Protein AF-A0A514EJH1-F1 (afdb_monomer_lite)

Secondary structure (DSSP, 8-state):
---TTT-SS-SEEEES----TT-PPPPPGGG-EEEE-HHHHHHSTTTTTT-S-EEE-TTSSSEEESS---SS-HHHHH-EEEE-SS-EEEE--B-HHHHHHHHHHHHH-TT--HHHHHHH--SB--TT--EEE-SHHHHHHHHHS----EEE------B-TTT--B-

Organism: Aeromonas enteropelogenes (NCBI:txid29489)

Sequence (167 aa):
MAQDFSMRYMVVEGQGNFGSVDGDSAAAMRYTEVRMARISHELLADLDKETVDWVPNYDGTEMIPAVMPTKVPNLLVNGSSGIAVGMATNIPPHNLTEIVNGCLALIENGDLTIDELMTYITGPDFPTGGIINGRSGIVQAYRTGRGSIYVRAKAEVEVDDKSGRET

Structure (mmCIF, N/CA/C/O backbone):
data_AF-A0A514EJH1-F1
#
_entry.id   AF-A0A514EJH1-F1
#
loop_
_atom_site.group_PDB
_atom_site.id
_atom_site.type_symbol
_atom_site.label_atom_id
_atom_site.label_alt_id
_atom_site.label_comp_id
_atom_site.label_asym_id
_atom_site.label_entity_id
_atom_site.label_seq_id
_atom_site.pdbx_PDB_ins_code
_atom_site.Cartn_x
_atom_site.Cartn_y
_atom_site.Cartn_z
_atom_site.occupancy
_atom_site.B_iso_or_equiv
_atom_site.auth_seq_id
_atom_site.auth_comp_id
_atom_site.auth_asym_id
_atom_site.auth_atom_id
_atom_site.pdbx_PDB_model_num
ATOM 1 N N . MET A 1 1 ? 8.542 4.058 6.182 1.00 94.38 1 MET A N 1
ATOM 2 C CA . MET A 1 1 ? 8.609 2.630 5.782 1.00 94.38 1 MET A CA 1
ATOM 3 C C . MET A 1 1 ? 8.755 1.658 6.951 1.00 94.38 1 MET A C 1
ATOM 5 O O . MET A 1 1 ? 8.341 0.518 6.790 1.00 94.38 1 MET A O 1
ATOM 9 N N . ALA A 1 2 ? 9.308 2.086 8.094 1.00 97.19 2 ALA A N 1
ATOM 10 C CA . ALA A 1 2 ? 9.425 1.282 9.320 1.00 97.19 2 ALA A CA 1
ATOM 11 C C . ALA A 1 2 ? 8.400 1.676 10.411 1.00 97.19 2 ALA A C 1
ATOM 13 O O . ALA A 1 2 ? 8.630 1.439 11.589 1.00 97.19 2 ALA A O 1
ATOM 14 N N . GLN A 1 3 ? 7.310 2.346 10.022 1.00 97.69 3 GLN A N 1
ATOM 15 C CA . GLN A 1 3 ? 6.224 2.762 10.912 1.00 97.69 3 GLN A CA 1
ATOM 16 C C . GLN A 1 3 ? 4.978 1.956 10.538 1.00 97.69 3 GLN A C 1
ATOM 18 O O . GLN A 1 3 ? 4.488 2.070 9.409 1.00 97.69 3 GLN A O 1
ATOM 23 N N . ASP A 1 4 ? 4.480 1.156 11.471 1.00 96.06 4 ASP A N 1
ATOM 24 C CA . ASP A 1 4 ? 3.333 0.264 11.286 1.00 96.06 4 ASP A CA 1
ATOM 25 C C . ASP A 1 4 ? 2.009 1.025 11.164 1.00 96.06 4 ASP A C 1
ATOM 27 O O . ASP A 1 4 ? 1.161 0.654 10.364 1.00 96.06 4 ASP A O 1
ATOM 31 N N . PHE A 1 5 ? 1.867 2.153 11.859 1.00 96.69 5 PHE A N 1
ATOM 32 C CA . PHE A 1 5 ? 0.708 3.041 11.763 1.00 96.69 5 PHE A CA 1
ATOM 33 C C . PHE A 1 5 ? 0.618 3.798 10.427 1.00 96.69 5 PHE A C 1
ATOM 35 O O . PHE A 1 5 ? -0.419 4.384 10.121 1.00 96.69 5 PHE A O 1
ATOM 42 N N . SER A 1 6 ? 1.690 3.805 9.626 1.00 96.25 6 SER A N 1
ATOM 43 C CA . SER A 1 6 ? 1.741 4.494 8.329 1.00 96.25 6 SER A CA 1
ATOM 44 C C . SER A 1 6 ? 1.595 3.540 7.141 1.00 96.25 6 SER A C 1
ATOM 46 O O . SER A 1 6 ? 0.953 3.895 6.154 1.00 96.25 6 SER A O 1
ATOM 48 N N . MET A 1 7 ? 2.167 2.335 7.218 1.00 97.06 7 MET A N 1
ATOM 49 C CA . MET A 1 7 ? 2.131 1.346 6.137 1.00 97.06 7 MET A CA 1
ATOM 50 C C . MET A 1 7 ? 1.473 0.053 6.595 1.00 97.06 7 MET A C 1
ATOM 52 O O . MET A 1 7 ? 1.868 -0.521 7.605 1.00 97.06 7 MET A O 1
ATOM 56 N N . ARG A 1 8 ? 0.535 -0.463 5.794 1.00 97.69 8 ARG A N 1
ATOM 57 C CA . ARG A 1 8 ? -0.186 -1.698 6.118 1.00 97.69 8 ARG A CA 1
ATOM 58 C C . ARG A 1 8 ? 0.730 -2.924 6.204 1.00 97.69 8 ARG A C 1
ATOM 60 O O . ARG A 1 8 ? 0.499 -3.790 7.051 1.00 97.69 8 ARG A O 1
ATOM 67 N N . TYR A 1 9 ? 1.757 -2.976 5.355 1.00 97.94 9 TYR A N 1
ATOM 68 C CA . TYR A 1 9 ? 2.811 -3.991 5.353 1.00 97.94 9 TYR A CA 1
ATOM 69 C C . TYR A 1 9 ? 4.180 -3.305 5.267 1.00 97.94 9 TYR A C 1
ATOM 71 O O . TYR A 1 9 ? 4.599 -2.856 4.197 1.00 97.94 9 TYR A O 1
ATOM 79 N N . MET A 1 10 ? 4.882 -3.209 6.400 1.00 97.44 10 MET A N 1
ATOM 80 C CA . MET A 1 10 ? 6.204 -2.577 6.464 1.00 97.44 10 MET A CA 1
ATOM 81 C C . MET A 1 10 ? 7.232 -3.316 5.600 1.00 97.44 10 MET A C 1
ATOM 83 O O . MET A 1 10 ? 7.373 -4.534 5.682 1.00 97.44 10 MET A O 1
ATOM 87 N N . VAL A 1 11 ? 7.996 -2.551 4.818 1.00 97.25 11 VAL A N 1
ATOM 88 C CA . VAL A 1 11 ? 9.092 -3.050 3.963 1.00 97.25 11 VAL A CA 1
ATOM 89 C C . VAL A 1 11 ? 10.478 -2.825 4.590 1.00 97.25 11 VAL A C 1
ATOM 91 O O . VAL A 1 11 ? 11.505 -3.277 4.080 1.00 97.25 11 VAL A O 1
ATOM 94 N N . VAL A 1 12 ? 10.533 -2.141 5.730 1.00 98.06 12 VAL A N 1
ATOM 95 C CA . VAL A 1 12 ? 11.761 -1.930 6.501 1.00 98.06 12 VAL A CA 1
ATOM 96 C C . VAL A 1 12 ? 11.493 -2.324 7.945 1.00 98.06 12 VAL A C 1
ATOM 98 O O . VAL A 1 12 ? 10.522 -1.866 8.538 1.00 98.06 12 VAL A O 1
ATOM 101 N N . GLU A 1 13 ? 12.369 -3.149 8.508 1.00 97.69 13 GLU A N 1
ATOM 102 C CA . GLU A 1 13 ? 12.438 -3.399 9.946 1.00 97.69 13 GLU A CA 1
ATOM 103 C C . GLU A 1 13 ? 13.407 -2.383 10.555 1.00 97.69 13 GLU A C 1
ATOM 105 O O . GLU A 1 13 ? 14.593 -2.373 10.218 1.00 97.69 13 GLU A O 1
ATOM 110 N N . GLY A 1 14 ? 12.893 -1.503 11.413 1.00 97.19 14 GLY A N 1
ATOM 111 C CA . GLY A 1 14 ? 13.679 -0.489 12.111 1.00 97.19 14 GLY A CA 1
ATOM 112 C C . GLY A 1 14 ? 13.929 -0.854 13.573 1.00 97.19 14 GLY A C 1
ATOM 113 O O . GLY A 1 14 ? 13.065 -1.428 14.233 1.00 97.19 14 GLY A O 1
ATOM 114 N N . GLN A 1 15 ? 15.097 -0.479 14.086 1.00 98.12 15 GLN A N 1
ATOM 115 C CA . GLN A 1 15 ? 15.447 -0.517 15.503 1.00 98.12 15 GLN A CA 1
ATOM 116 C C . GLN A 1 15 ? 15.863 0.888 15.960 1.00 98.12 15 GLN A C 1
ATOM 118 O O . GLN A 1 15 ? 16.688 1.547 15.327 1.00 98.12 15 GLN A O 1
ATOM 123 N N . GLY A 1 16 ? 15.278 1.353 17.065 1.00 97.25 16 GLY A N 1
ATOM 124 C CA . GLY A 1 16 ? 15.427 2.722 17.569 1.00 97.25 16 GLY A CA 1
ATOM 125 C C . GLY A 1 16 ? 14.111 3.501 17.521 1.00 97.25 16 GLY A C 1
ATOM 126 O O . GLY A 1 16 ? 13.041 2.918 17.364 1.00 97.25 16 GLY A O 1
ATOM 127 N N . ASN A 1 17 ? 14.180 4.825 17.676 1.00 97.75 17 ASN A N 1
ATOM 128 C CA . ASN A 1 17 ? 12.997 5.688 17.631 1.00 97.75 17 ASN A CA 1
ATOM 129 C C . ASN A 1 17 ? 12.670 6.101 16.184 1.00 97.75 17 ASN A C 1
ATOM 131 O O . ASN A 1 17 ? 13.394 6.908 15.596 1.00 97.75 17 ASN A O 1
ATOM 135 N N . PHE A 1 18 ? 11.554 5.593 15.657 1.00 97.88 18 PHE A N 1
ATOM 136 C CA . PHE A 1 18 ? 11.021 5.913 14.330 1.00 97.88 18 PHE A CA 1
ATOM 137 C C . PHE A 1 18 ? 9.802 6.848 14.369 1.00 97.88 18 PHE A C 1
ATOM 139 O O . PHE A 1 18 ? 9.084 6.929 13.381 1.00 97.88 18 PHE A O 1
ATOM 146 N N . GLY A 1 19 ? 9.580 7.589 15.457 1.00 97.12 19 GLY A N 1
ATOM 147 C CA . GLY A 1 19 ? 8.442 8.499 15.622 1.00 97.12 19 GLY A CA 1
ATOM 148 C C . GLY A 1 19 ? 7.177 7.806 16.134 1.00 97.12 19 GLY A C 1
ATOM 149 O O . GLY A 1 19 ? 7.177 6.603 16.401 1.00 97.12 19 GLY A O 1
ATOM 150 N N . SER A 1 20 ? 6.102 8.580 16.281 1.00 96.81 20 SER A N 1
ATOM 151 C CA . SER A 1 20 ? 4.840 8.138 16.890 1.00 96.81 20 SER A CA 1
ATOM 152 C C . SER A 1 20 ? 3.616 8.689 16.147 1.00 96.81 20 SER A C 1
ATOM 154 O O . SER A 1 20 ? 3.728 9.567 15.287 1.00 96.81 20 SER A O 1
ATOM 156 N N . VAL A 1 21 ? 2.428 8.188 16.505 1.00 95.44 21 VAL A N 1
ATOM 157 C CA . VAL A 1 21 ? 1.138 8.710 16.017 1.00 95.44 21 VAL A CA 1
ATOM 158 C C . VAL A 1 21 ? 0.831 10.125 16.520 1.00 95.44 21 VAL A C 1
ATOM 160 O O . VAL A 1 21 ? 0.032 10.822 15.899 1.00 95.44 21 VAL A O 1
ATOM 163 N N . ASP A 1 22 ? 1.500 10.570 17.587 1.00 95.94 22 ASP A N 1
ATOM 164 C CA . ASP A 1 22 ? 1.331 11.903 18.179 1.00 95.94 22 ASP A CA 1
ATOM 165 C C . ASP A 1 22 ? 2.062 13.001 17.383 1.00 95.94 22 ASP A C 1
ATOM 167 O O . ASP A 1 22 ? 1.981 14.185 17.709 1.00 95.94 22 ASP A O 1
ATOM 171 N N . GLY A 1 23 ? 2.757 12.623 16.304 1.00 95.00 23 GLY A N 1
ATOM 172 C CA . GLY A 1 23 ? 3.514 13.537 15.450 1.00 95.00 23 GLY A CA 1
ATOM 173 C C . GLY A 1 23 ? 4.980 13.691 15.851 1.00 95.00 23 GLY A C 1
ATOM 174 O O . GLY A 1 23 ? 5.667 14.566 15.316 1.00 95.00 23 GLY A O 1
ATOM 175 N N . ASP A 1 24 ? 5.484 12.843 16.754 1.00 96.31 24 ASP A N 1
ATOM 176 C CA . ASP A 1 24 ? 6.899 12.852 17.115 1.00 96.31 24 ASP A CA 1
ATOM 177 C C . ASP A 1 24 ? 7.775 12.460 15.926 1.00 96.31 24 ASP A C 1
ATOM 179 O O . ASP A 1 24 ? 7.537 11.473 15.223 1.00 96.31 24 ASP A O 1
ATOM 183 N N . SER A 1 25 ? 8.848 13.225 15.735 1.00 97.06 25 SER A N 1
ATOM 184 C CA . SER A 1 25 ? 9.861 12.917 14.729 1.00 97.06 25 SER A CA 1
ATOM 185 C C . SER A 1 25 ? 10.737 11.739 15.159 1.00 97.06 25 SER A C 1
ATOM 187 O O . SER A 1 25 ? 11.005 11.532 16.343 1.00 97.06 25 SER A O 1
ATOM 189 N N . ALA A 1 26 ? 11.241 10.992 14.175 1.00 97.56 26 ALA A N 1
ATOM 190 C CA . ALA A 1 26 ? 12.249 9.964 14.406 1.00 97.56 26 ALA A CA 1
ATOM 191 C C . ALA A 1 26 ? 13.542 10.560 14.993 1.00 97.56 26 ALA A C 1
ATOM 193 O O . ALA A 1 26 ? 13.858 11.740 14.803 1.00 97.56 26 ALA A O 1
ATOM 194 N N . ALA A 1 27 ? 14.326 9.724 15.675 1.00 97.44 27 ALA A N 1
ATOM 195 C CA . ALA A 1 27 ? 15.660 10.116 16.110 1.00 97.44 27 ALA A CA 1
ATOM 196 C C . ALA A 1 27 ? 16.589 10.384 14.911 1.00 97.44 27 ALA A C 1
ATOM 198 O O . ALA A 1 27 ? 16.348 9.951 13.785 1.00 97.44 27 ALA A O 1
ATOM 199 N N . ALA A 1 28 ? 17.696 11.091 15.158 1.00 97.88 28 ALA A N 1
ATOM 200 C CA . ALA A 1 28 ? 18.709 11.317 14.130 1.00 97.88 28 ALA A CA 1
ATOM 201 C C . ALA A 1 28 ? 19.276 9.985 13.600 1.00 97.88 28 ALA A C 1
ATOM 203 O O . ALA A 1 28 ? 19.535 9.075 14.385 1.00 97.88 28 ALA A O 1
ATOM 204 N N . MET A 1 29 ? 19.570 9.917 12.294 1.00 97.62 29 MET A N 1
ATOM 205 C CA . MET A 1 29 ? 19.955 8.683 11.579 1.00 97.62 29 MET A CA 1
ATOM 206 C C . MET A 1 29 ? 21.122 7.894 12.199 1.00 97.62 29 MET A C 1
ATOM 208 O O . MET A 1 29 ? 21.205 6.685 12.041 1.00 97.62 29 MET A O 1
ATOM 212 N N . ARG A 1 30 ? 22.015 8.566 12.938 1.00 97.94 30 ARG A N 1
ATOM 213 C CA . ARG A 1 30 ? 23.139 7.937 13.653 1.00 97.94 30 ARG A CA 1
ATOM 214 C C . ARG A 1 30 ? 22.723 7.076 14.858 1.00 97.94 30 ARG A C 1
ATOM 216 O O . ARG A 1 30 ? 23.582 6.434 15.446 1.00 97.94 30 ARG A O 1
ATOM 223 N N . TYR A 1 31 ? 21.454 7.131 15.265 1.00 97.88 31 TYR A N 1
ATOM 224 C CA . TYR A 1 31 ? 20.890 6.385 16.398 1.00 97.88 31 TYR A CA 1
ATOM 225 C C . TYR A 1 31 ? 19.881 5.315 15.975 1.00 97.88 31 TYR A C 1
ATOM 227 O O . TYR A 1 31 ? 19.313 4.641 16.832 1.00 97.88 31 TYR A O 1
ATOM 235 N N . THR A 1 32 ? 19.603 5.199 14.680 1.00 98.25 32 THR A N 1
ATOM 236 C CA . THR A 1 32 ? 18.617 4.264 14.143 1.00 98.25 32 THR A CA 1
ATOM 237 C C . THR A 1 32 ? 19.320 3.216 13.307 1.00 98.25 32 THR A C 1
ATOM 239 O O . THR A 1 32 ? 20.186 3.547 12.500 1.00 98.25 32 THR A O 1
ATOM 242 N N . GLU A 1 33 ? 18.893 1.972 13.446 1.00 98.44 33 GLU A N 1
ATOM 243 C CA . GLU A 1 33 ? 19.345 0.863 12.615 1.00 98.44 33 GLU A CA 1
ATOM 244 C C . GLU A 1 33 ? 18.169 0.353 11.785 1.00 98.44 33 GLU A C 1
ATOM 246 O O . GLU A 1 33 ? 17.014 0.417 12.213 1.00 98.44 33 GLU A O 1
ATOM 251 N N . VAL A 1 34 ? 18.448 -0.127 10.575 1.00 98.31 34 VAL A N 1
ATOM 252 C CA . VAL A 1 34 ? 17.428 -0.679 9.680 1.00 98.31 34 VAL A CA 1
ATOM 253 C C . VAL A 1 34 ? 17.937 -1.923 8.977 1.00 98.31 34 VAL A C 1
ATOM 255 O O . VAL A 1 34 ? 19.119 -2.039 8.654 1.00 98.31 34 VAL A O 1
ATOM 258 N N . ARG A 1 35 ? 17.012 -2.828 8.677 1.00 98.12 35 ARG A N 1
ATOM 259 C CA . ARG A 1 35 ? 17.211 -3.929 7.734 1.00 98.12 35 ARG A CA 1
ATOM 260 C C . ARG A 1 35 ? 15.947 -4.149 6.909 1.00 98.12 35 ARG A C 1
ATOM 262 O O . ARG A 1 35 ? 14.885 -3.604 7.213 1.00 98.12 35 ARG A O 1
ATOM 269 N N . MET A 1 36 ? 16.051 -4.950 5.854 1.00 97.88 36 MET A N 1
ATOM 270 C CA . MET A 1 36 ? 14.883 -5.340 5.067 1.00 97.88 36 MET A CA 1
ATOM 271 C C . MET A 1 36 ? 13.916 -6.167 5.916 1.00 97.88 36 MET A C 1
ATOM 273 O O . MET A 1 36 ? 14.333 -7.085 6.621 1.00 97.88 36 MET A O 1
ATOM 277 N N . ALA A 1 37 ? 12.625 -5.850 5.822 1.00 97.38 37 ALA A N 1
ATOM 278 C CA . ALA A 1 37 ? 11.588 -6.737 6.327 1.00 97.38 37 ALA A CA 1
ATOM 279 C C . ALA A 1 37 ? 11.504 -7.998 5.458 1.00 97.38 37 ALA A C 1
ATOM 281 O O . ALA A 1 37 ? 11.857 -7.976 4.277 1.00 97.38 37 ALA A O 1
ATOM 282 N N . ARG A 1 38 ? 10.969 -9.091 6.010 1.00 96.69 38 ARG A N 1
ATOM 283 C CA . ARG A 1 38 ? 10.820 -10.359 5.268 1.00 96.69 38 ARG A CA 1
ATOM 284 C C . ARG A 1 38 ? 10.098 -10.196 3.925 1.00 96.69 38 ARG A C 1
ATOM 286 O O . ARG A 1 38 ? 10.546 -10.757 2.935 1.00 96.69 38 ARG A O 1
ATOM 293 N N . ILE A 1 39 ? 9.033 -9.389 3.877 1.00 96.12 39 ILE A N 1
ATOM 294 C CA . ILE A 1 39 ? 8.255 -9.140 2.649 1.00 96.12 39 ILE A CA 1
ATOM 295 C C . ILE A 1 39 ? 9.072 -8.441 1.551 1.00 96.12 39 ILE A C 1
ATOM 297 O O . ILE A 1 39 ? 8.789 -8.601 0.369 1.00 96.12 39 ILE A O 1
ATOM 301 N N . SER A 1 40 ? 10.117 -7.699 1.913 1.00 96.88 40 SER A N 1
ATOM 302 C CA . SER A 1 40 ? 10.942 -6.960 0.952 1.00 96.88 40 SER A CA 1
ATOM 303 C C . SER A 1 40 ? 11.815 -7.871 0.104 1.00 96.88 40 SER A C 1
ATOM 305 O O . SER A 1 40 ? 12.122 -7.522 -1.033 1.00 96.88 40 SER A O 1
ATOM 307 N N . HIS A 1 41 ? 12.153 -9.062 0.606 1.00 96.75 41 HIS A N 1
ATOM 308 C CA . HIS A 1 41 ? 12.817 -10.078 -0.207 1.00 96.75 41 HIS A CA 1
ATOM 309 C C . HIS A 1 41 ? 11.941 -10.528 -1.386 1.00 96.75 41 HIS A C 1
ATOM 311 O O . HIS A 1 41 ? 12.473 -10.772 -2.462 1.00 96.75 41 HIS A O 1
ATOM 317 N N . GLU A 1 42 ? 10.612 -10.538 -1.234 1.00 96.81 42 GLU A N 1
ATOM 318 C CA . GLU A 1 42 ? 9.676 -10.858 -2.325 1.00 96.81 42 GLU A CA 1
ATOM 319 C C . GLU A 1 42 ? 9.543 -9.725 -3.356 1.00 96.81 42 GLU A C 1
ATOM 321 O O . GLU A 1 42 ? 9.132 -9.958 -4.492 1.00 96.81 42 GLU A O 1
ATOM 326 N N . LEU A 1 43 ? 9.899 -8.487 -2.991 1.00 95.81 43 LEU A N 1
ATOM 327 C CA . LEU A 1 43 ? 9.951 -7.369 -3.939 1.00 95.81 43 LEU A CA 1
ATOM 328 C C . LEU A 1 43 ? 11.191 -7.438 -4.841 1.00 95.81 43 LEU A C 1
ATOM 330 O O . LEU A 1 43 ? 11.140 -6.959 -5.968 1.00 95.81 43 LEU A O 1
ATOM 334 N N . LEU A 1 44 ? 12.285 -8.013 -4.334 1.00 96.19 44 LEU A N 1
ATOM 335 C CA . LEU A 1 44 ? 13.596 -8.090 -4.990 1.00 96.19 44 LEU A CA 1
ATOM 336 C C . LEU A 1 44 ? 13.910 -9.485 -5.552 1.00 96.19 44 LEU A C 1
ATOM 338 O O . LEU A 1 44 ? 15.016 -9.716 -6.040 1.00 96.19 44 LEU A O 1
ATOM 342 N N . ALA A 1 45 ? 12.976 -10.427 -5.430 1.00 95.38 45 ALA A N 1
ATOM 343 C CA . ALA A 1 45 ? 13.200 -11.817 -5.785 1.00 95.38 45 ALA A CA 1
ATOM 344 C C . ALA A 1 45 ? 13.604 -11.954 -7.259 1.00 95.38 45 ALA A C 1
ATOM 346 O O . ALA A 1 45 ? 12.972 -11.376 -8.133 1.00 95.38 45 ALA A O 1
ATOM 347 N N . ASP A 1 46 ? 14.630 -12.767 -7.522 1.00 95.69 46 ASP A N 1
ATOM 348 C CA . ASP A 1 46 ? 15.103 -13.096 -8.873 1.00 95.69 46 ASP A CA 1
ATOM 349 C C . ASP A 1 46 ? 15.695 -11.914 -9.678 1.00 95.69 46 ASP A C 1
ATOM 351 O O . ASP A 1 46 ? 15.949 -12.059 -10.871 1.00 95.69 46 ASP A O 1
ATOM 355 N N . LEU A 1 47 ? 15.989 -10.771 -9.040 1.00 95.44 47 LEU A N 1
ATOM 356 C CA . LEU A 1 47 ? 16.568 -9.586 -9.697 1.00 95.44 47 LEU A CA 1
ATOM 357 C C . LEU A 1 47 ? 17.926 -9.849 -10.376 1.00 95.44 47 LEU A C 1
ATOM 359 O O . LEU A 1 47 ? 18.257 -9.219 -11.379 1.00 95.44 47 LEU A O 1
ATOM 363 N N . ASP A 1 48 ? 18.704 -10.791 -9.850 1.00 93.19 48 ASP A N 1
ATOM 364 C CA . ASP A 1 48 ? 20.008 -11.211 -10.366 1.00 93.19 48 ASP A CA 1
ATOM 365 C C . ASP A 1 48 ? 19.925 -12.104 -11.617 1.00 93.19 48 ASP A C 1
ATOM 367 O O . ASP A 1 48 ? 20.952 -12.426 -12.212 1.00 93.19 48 ASP A O 1
ATOM 371 N N . LYS A 1 49 ? 18.716 -12.488 -12.048 1.00 96.19 49 LYS A N 1
ATOM 372 C CA . LYS A 1 49 ? 18.478 -13.403 -13.177 1.00 96.19 49 LYS A CA 1
ATOM 373 C C . LYS A 1 49 ? 18.077 -12.685 -14.464 1.00 96.19 49 LYS A C 1
ATOM 375 O O . LYS A 1 49 ? 17.307 -13.230 -15.249 1.00 96.19 49 LYS A O 1
ATOM 380 N N . GLU A 1 50 ? 18.563 -11.458 -14.654 1.00 94.69 50 GLU A N 1
ATOM 381 C CA . GLU A 1 50 ? 18.297 -10.644 -15.854 1.00 94.69 50 GLU A CA 1
ATOM 382 C C . GLU A 1 50 ? 16.788 -10.475 -16.144 1.00 94.69 50 GLU A C 1
ATOM 384 O O . GLU A 1 50 ? 16.348 -10.435 -17.288 1.00 94.69 50 GLU A O 1
ATOM 389 N N . THR A 1 51 ? 15.962 -10.384 -15.095 1.00 96.62 51 THR A N 1
ATOM 390 C CA . THR A 1 51 ? 14.494 -10.333 -15.222 1.00 96.62 51 THR A CA 1
ATOM 391 C C . THR A 1 51 ? 13.948 -8.956 -15.596 1.00 96.62 51 THR A C 1
ATOM 393 O O . THR A 1 51 ? 12.757 -8.828 -15.876 1.00 96.62 51 THR A O 1
ATOM 396 N N . VAL A 1 52 ? 14.780 -7.913 -15.525 1.00 97.12 52 VAL A N 1
ATOM 397 C CA . VAL A 1 52 ? 14.396 -6.514 -15.751 1.00 97.12 52 VAL A CA 1
ATOM 398 C C . VAL A 1 52 ? 15.504 -5.763 -16.477 1.00 97.12 52 VAL A C 1
ATOM 400 O O . VAL A 1 52 ? 16.683 -6.105 -16.360 1.00 97.12 52 VAL A O 1
ATOM 403 N N . ASP A 1 53 ? 15.121 -4.697 -17.174 1.00 97.38 53 ASP A N 1
ATOM 404 C CA . ASP A 1 53 ? 16.071 -3.775 -17.783 1.00 97.38 53 ASP A CA 1
ATOM 405 C C . ASP A 1 53 ? 16.815 -2.958 -16.720 1.00 97.38 53 ASP A C 1
ATOM 407 O O . ASP A 1 53 ? 16.247 -2.536 -15.704 1.00 97.38 53 ASP A O 1
ATOM 411 N N . TRP A 1 54 ? 18.087 -2.681 -16.999 1.00 97.75 54 TRP A N 1
ATOM 412 C CA . TRP A 1 54 ? 18.944 -1.832 -16.180 1.00 97.75 54 TRP A CA 1
ATOM 413 C C . TRP A 1 54 ? 19.226 -0.518 -16.904 1.00 97.75 54 TRP A C 1
ATOM 415 O O . TRP A 1 54 ? 19.500 -0.498 -18.104 1.00 97.75 54 TRP A O 1
ATOM 425 N N . VAL A 1 55 ? 19.195 0.585 -16.163 1.00 97.81 55 VAL A N 1
ATOM 426 C CA . VAL A 1 55 ? 19.457 1.939 -16.661 1.00 97.81 55 VAL A CA 1
ATOM 427 C C . VAL A 1 55 ? 20.644 2.559 -15.922 1.00 97.81 55 VAL A C 1
ATOM 429 O O . VAL A 1 55 ? 20.840 2.261 -14.743 1.00 97.81 55 VAL A O 1
ATOM 432 N N . PRO A 1 56 ? 21.448 3.414 -16.575 1.00 97.94 56 PRO A N 1
ATOM 433 C CA . PRO A 1 56 ? 22.523 4.121 -15.891 1.00 97.94 56 PRO A CA 1
ATOM 434 C C . PRO A 1 56 ? 21.971 5.051 -14.801 1.00 97.94 56 PRO A C 1
ATOM 436 O O . PRO A 1 56 ? 20.893 5.636 -14.944 1.00 97.94 56 PRO A O 1
ATOM 439 N N . ASN A 1 57 ? 22.730 5.214 -13.719 1.00 98.19 57 ASN A N 1
ATOM 440 C CA . ASN A 1 57 ? 22.490 6.245 -12.714 1.00 98.19 57 ASN A CA 1
ATOM 441 C C . ASN A 1 57 ? 22.766 7.659 -13.285 1.00 98.19 57 ASN A C 1
ATOM 443 O O . ASN A 1 57 ? 23.134 7.829 -14.446 1.00 98.19 57 ASN A O 1
ATOM 447 N N . TYR A 1 58 ? 22.587 8.699 -12.464 1.00 97.12 58 TYR A N 1
ATOM 448 C CA . TYR A 1 58 ? 22.610 10.098 -12.919 1.00 97.12 58 TYR A CA 1
ATOM 449 C C . TYR A 1 58 ? 23.942 10.560 -13.549 1.00 97.12 58 TYR A C 1
ATOM 451 O O . TYR A 1 58 ? 23.928 11.495 -14.348 1.00 97.12 58 TYR A O 1
ATOM 459 N N . ASP A 1 59 ? 25.075 9.943 -13.193 1.00 97.69 59 ASP A N 1
ATOM 460 C CA . ASP A 1 59 ? 26.410 10.242 -13.738 1.00 97.69 59 ASP A CA 1
ATOM 461 C C . ASP A 1 59 ? 26.978 9.119 -14.626 1.00 97.69 59 ASP A C 1
ATOM 463 O O . ASP A 1 59 ? 28.091 9.241 -15.137 1.00 97.69 59 ASP A O 1
ATOM 467 N N . GLY A 1 60 ? 26.205 8.053 -14.854 1.00 97.38 60 GLY A N 1
ATOM 468 C CA . GLY A 1 60 ? 26.568 6.924 -15.708 1.00 97.38 60 GLY A CA 1
ATOM 469 C C . GLY A 1 60 ? 27.631 5.984 -15.136 1.00 97.38 60 GLY A C 1
ATOM 470 O O . GLY A 1 60 ? 28.187 5.189 -15.892 1.00 97.38 60 GLY A O 1
ATOM 471 N N . THR A 1 61 ? 27.942 6.072 -13.841 1.00 97.88 61 THR A N 1
ATOM 472 C CA . THR A 1 61 ? 28.943 5.213 -13.185 1.00 97.88 61 THR A CA 1
ATOM 473 C C . THR A 1 61 ? 28.380 3.897 -12.653 1.00 97.88 61 THR A C 1
ATOM 475 O O . THR A 1 61 ? 29.119 2.921 -12.556 1.00 97.88 61 THR A O 1
ATOM 478 N N . GLU A 1 62 ? 27.083 3.850 -12.353 1.00 98.19 62 GLU A N 1
ATOM 479 C CA . GLU A 1 62 ? 26.391 2.692 -11.775 1.00 98.19 62 GLU A CA 1
ATOM 480 C C . GLU A 1 62 ? 25.157 2.327 -12.605 1.00 98.19 62 GLU A C 1
ATOM 482 O O . GLU A 1 62 ? 24.610 3.157 -13.334 1.00 98.19 62 GLU A O 1
ATOM 487 N N . MET A 1 63 ? 24.676 1.093 -12.451 1.00 97.19 63 MET A N 1
ATOM 488 C CA . MET A 1 63 ? 23.437 0.621 -13.073 1.00 97.19 63 MET A CA 1
ATOM 489 C C . MET A 1 63 ? 22.337 0.451 -12.020 1.00 97.19 63 MET A C 1
ATOM 491 O O . MET A 1 63 ? 22.585 -0.012 -10.909 1.00 97.19 63 MET A O 1
ATOM 495 N N . ILE A 1 64 ? 21.103 0.802 -12.379 1.00 97.50 64 ILE A N 1
ATOM 496 C CA . ILE A 1 64 ? 19.917 0.746 -11.517 1.00 97.50 64 ILE A CA 1
ATOM 497 C C . ILE A 1 64 ? 18.819 -0.033 -12.254 1.00 97.50 64 ILE A C 1
ATOM 499 O O . ILE A 1 64 ? 18.613 0.209 -13.444 1.00 97.50 64 ILE A O 1
ATOM 503 N N . PRO A 1 65 ? 18.081 -0.944 -11.599 1.00 97.31 65 PRO A N 1
ATOM 504 C CA . PRO A 1 65 ? 16.948 -1.604 -12.239 1.00 97.31 65 PRO A CA 1
ATOM 505 C C . PRO A 1 65 ? 15.825 -0.598 -12.534 1.00 97.31 65 PRO A C 1
ATOM 507 O O . PRO A 1 65 ? 15.457 0.203 -11.672 1.00 97.31 65 PRO A O 1
ATOM 510 N N . ALA A 1 66 ? 15.255 -0.643 -13.741 1.00 97.06 66 ALA A N 1
ATOM 511 C CA . ALA A 1 66 ? 14.174 0.262 -14.145 1.00 97.06 66 ALA A CA 1
ATOM 512 C C . ALA A 1 66 ? 12.864 -0.005 -13.380 1.00 97.06 66 ALA A C 1
ATOM 514 O O . ALA A 1 66 ? 12.111 0.917 -13.066 1.00 97.06 66 ALA A O 1
ATOM 515 N N . VAL A 1 67 ? 12.604 -1.277 -13.066 1.00 97.19 67 VAL A N 1
ATOM 516 C CA . VAL A 1 67 ? 11.492 -1.757 -12.237 1.00 97.19 67 VAL A CA 1
ATOM 517 C C . VAL A 1 67 ? 11.977 -2.903 -11.354 1.00 97.19 67 VAL A C 1
ATOM 519 O O . VAL A 1 67 ? 12.999 -3.521 -11.637 1.00 97.19 67 VAL A O 1
ATOM 522 N N . MET A 1 68 ? 11.232 -3.211 -10.294 1.00 96.88 68 MET A N 1
ATOM 523 C CA . MET A 1 68 ? 11.518 -4.371 -9.448 1.00 96.88 68 MET A CA 1
ATOM 524 C C . MET A 1 68 ? 10.708 -5.592 -9.917 1.00 96.88 68 MET A C 1
ATOM 526 O O . MET A 1 68 ? 9.521 -5.425 -10.218 1.00 96.88 68 MET A O 1
ATOM 530 N N . PRO A 1 69 ? 11.284 -6.810 -9.931 1.00 96.44 69 PRO A N 1
ATOM 531 C CA . PRO A 1 69 ? 10.596 -8.065 -10.269 1.00 96.44 69 PRO A CA 1
ATOM 532 C C . PRO A 1 69 ? 9.686 -8.537 -9.121 1.00 96.44 69 PRO A C 1
ATOM 534 O O . PRO A 1 69 ? 9.814 -9.634 -8.582 1.00 96.44 69 PRO A O 1
ATOM 537 N N . THR A 1 70 ? 8.776 -7.667 -8.692 1.00 96.25 70 THR A N 1
ATOM 538 C CA . THR A 1 70 ? 7.992 -7.881 -7.481 1.00 96.25 70 THR A CA 1
ATOM 539 C C . THR A 1 70 ? 7.024 -9.056 -7.610 1.00 96.25 70 THR A C 1
ATOM 541 O O . THR A 1 70 ? 6.276 -9.163 -8.582 1.00 96.25 70 THR A O 1
ATOM 544 N N . LYS A 1 71 ? 6.987 -9.910 -6.582 1.00 95.75 71 LYS A N 1
ATOM 545 C CA . LYS A 1 71 ? 5.976 -10.971 -6.427 1.00 95.75 71 LYS A CA 1
ATOM 546 C C . LYS A 1 71 ? 4.759 -10.524 -5.615 1.00 95.75 71 LYS A C 1
ATOM 548 O O . LYS A 1 71 ? 3.821 -11.296 -5.432 1.00 95.75 71 LYS A O 1
ATOM 553 N N . VAL A 1 72 ? 4.762 -9.285 -5.117 1.00 95.31 72 VAL A N 1
ATOM 554 C CA . VAL A 1 72 ? 3.703 -8.731 -4.269 1.00 95.31 72 VAL A CA 1
ATOM 555 C C . VAL A 1 72 ? 3.072 -7.527 -4.973 1.00 95.31 72 VAL A C 1
ATOM 557 O O . VAL A 1 72 ? 3.796 -6.630 -5.400 1.00 95.31 72 VAL A O 1
ATOM 560 N N . PRO A 1 73 ? 1.732 -7.422 -5.046 1.00 96.69 73 PRO A N 1
ATOM 561 C CA . PRO A 1 73 ? 1.042 -6.267 -5.627 1.00 96.69 73 PRO A CA 1
ATOM 562 C C . PRO A 1 73 ? 1.112 -5.032 -4.703 1.00 96.69 73 PRO A C 1
ATOM 564 O O . PRO A 1 73 ? 0.106 -4.536 -4.191 1.00 96.69 73 PRO A O 1
ATOM 567 N N . ASN A 1 74 ? 2.327 -4.523 -4.476 1.00 97.38 74 ASN A N 1
ATOM 568 C CA . ASN A 1 74 ? 2.653 -3.554 -3.428 1.00 97.38 74 ASN A CA 1
ATOM 569 C C . ASN A 1 74 ? 1.914 -2.217 -3.581 1.00 97.38 74 ASN A C 1
ATOM 571 O O . ASN A 1 74 ? 1.552 -1.609 -2.577 1.00 97.38 74 ASN A O 1
ATOM 575 N N . LEU A 1 75 ? 1.644 -1.780 -4.818 1.00 98.00 75 LEU A N 1
ATOM 576 C CA . LEU A 1 75 ? 0.890 -0.549 -5.078 1.00 98.00 75 LEU A CA 1
ATOM 577 C C . LEU A 1 75 ? -0.507 -0.587 -4.444 1.00 98.00 75 LEU A C 1
ATOM 579 O O . LEU A 1 75 ? -0.931 0.399 -3.854 1.00 98.00 75 LEU A O 1
ATOM 583 N N . LEU A 1 76 ? -1.214 -1.715 -4.554 1.00 97.81 76 LEU A N 1
ATOM 584 C CA . LEU A 1 76 ? -2.561 -1.861 -3.993 1.00 97.81 76 LEU A CA 1
ATOM 585 C C . LEU A 1 76 ? -2.512 -2.152 -2.495 1.00 97.81 76 LEU A C 1
ATOM 587 O O . LEU A 1 76 ? -3.314 -1.625 -1.729 1.00 97.81 76 LEU A O 1
ATOM 591 N N . VAL A 1 77 ? -1.549 -2.973 -2.083 1.00 97.75 77 VAL A N 1
ATOM 592 C CA . VAL A 1 77 ? -1.417 -3.461 -0.709 1.00 97.75 77 VAL A CA 1
ATOM 593 C C . VAL A 1 77 ? -0.985 -2.360 0.261 1.00 97.75 77 VAL A C 1
ATOM 595 O O . VAL A 1 77 ? -1.538 -2.253 1.352 1.00 97.75 77 VAL A O 1
ATOM 598 N N . ASN A 1 78 ? -0.040 -1.507 -0.134 1.00 98.19 78 ASN A N 1
ATOM 599 C CA . ASN A 1 78 ? 0.428 -0.395 0.696 1.00 98.19 78 ASN A CA 1
ATOM 600 C C . ASN A 1 78 ? -0.127 0.970 0.273 1.00 98.19 78 ASN A C 1
ATOM 602 O O . ASN A 1 78 ? -0.064 1.911 1.063 1.00 98.19 78 ASN A O 1
ATOM 606 N N . GLY A 1 79 ? -0.697 1.086 -0.927 1.00 97.25 79 GLY A N 1
ATOM 607 C CA . GLY A 1 79 ? -1.190 2.359 -1.435 1.00 97.25 79 GLY A CA 1
ATOM 608 C C . GLY A 1 79 ? -0.067 3.327 -1.813 1.00 97.25 79 GLY A C 1
ATOM 609 O O . GLY A 1 79 ? 1.121 2.995 -1.820 1.00 97.25 79 GLY A O 1
ATOM 610 N N . SER A 1 80 ? -0.455 4.551 -2.160 1.00 96.88 80 SER A N 1
ATOM 611 C CA . SER A 1 80 ? 0.474 5.649 -2.435 1.00 96.88 80 SER A CA 1
ATOM 612 C C . SER A 1 80 ? -0.255 6.984 -2.397 1.00 96.88 80 SER A C 1
ATOM 614 O O . SER A 1 80 ? -1.395 7.084 -2.844 1.00 96.88 80 SER A O 1
ATOM 616 N N . SER A 1 81 ? 0.412 8.023 -1.907 1.00 96.62 81 SER A N 1
ATOM 617 C CA . SER A 1 81 ? -0.073 9.399 -1.957 1.00 96.62 81 SER A CA 1
ATOM 618 C C . SER A 1 81 ? 1.036 10.295 -2.485 1.00 96.62 81 SER A C 1
ATOM 620 O O . SER A 1 81 ? 2.188 10.182 -2.062 1.00 96.62 81 SER A O 1
ATOM 622 N N . GLY A 1 82 ? 0.706 11.166 -3.433 1.00 96.19 82 GLY A N 1
ATOM 623 C CA . GLY A 1 82 ? 1.693 12.018 -4.084 1.00 96.19 82 GLY A CA 1
ATOM 624 C C . GLY A 1 82 ? 1.055 13.168 -4.846 1.00 96.19 82 GLY A C 1
ATOM 625 O O . GLY A 1 82 ? -0.022 13.031 -5.425 1.00 96.19 82 GLY A O 1
ATOM 626 N N . ILE A 1 83 ? 1.736 14.311 -4.854 1.00 96.94 83 ILE A N 1
ATOM 627 C CA . ILE A 1 83 ? 1.321 15.517 -5.572 1.00 96.94 83 ILE A CA 1
ATOM 628 C C . ILE A 1 83 ? 2.428 15.854 -6.566 1.00 96.94 83 ILE A C 1
ATOM 630 O O . ILE A 1 83 ? 3.587 16.002 -6.183 1.00 96.94 83 ILE A O 1
ATO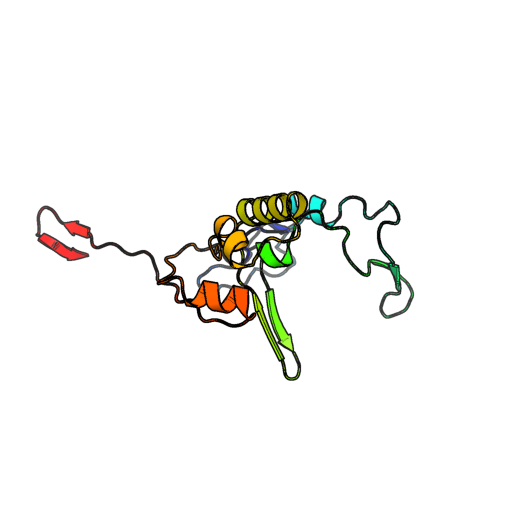M 634 N N . ALA A 1 84 ? 2.063 15.958 -7.838 1.00 95.81 84 ALA A N 1
ATOM 635 C CA . ALA A 1 84 ? 2.952 16.347 -8.923 1.00 95.81 84 ALA A CA 1
ATOM 636 C C . ALA A 1 84 ? 2.499 17.691 -9.520 1.00 95.81 84 ALA A C 1
ATOM 638 O O . ALA A 1 84 ? 1.644 18.391 -8.972 1.00 95.81 84 ALA A O 1
ATOM 639 N N . VAL A 1 85 ? 3.067 18.077 -10.662 1.00 96.44 85 VAL A N 1
ATOM 640 C CA . VAL A 1 85 ? 2.674 19.308 -11.357 1.00 96.44 85 VAL A CA 1
ATOM 641 C C . VAL A 1 85 ? 1.370 19.064 -12.122 1.00 96.44 85 VAL A C 1
ATOM 643 O O . VAL A 1 85 ? 1.346 18.331 -13.107 1.00 96.44 85 VAL A O 1
ATOM 646 N N . GLY A 1 86 ? 0.274 19.669 -11.656 1.00 95.69 86 GLY A N 1
ATOM 647 C CA . GLY A 1 86 ? -1.042 19.593 -12.305 1.00 95.69 86 GLY A CA 1
ATOM 648 C C . GLY A 1 86 ? -1.848 18.318 -12.024 1.00 95.69 86 GLY A C 1
ATOM 649 O O . GLY A 1 86 ? -2.942 18.167 -12.565 1.00 95.69 86 GLY A O 1
ATOM 650 N N . MET A 1 87 ? -1.350 17.413 -11.176 1.00 96.81 87 MET A N 1
ATOM 651 C CA . MET A 1 87 ? -2.038 16.170 -10.813 1.00 96.81 87 MET A CA 1
ATOM 652 C C . MET A 1 87 ? -1.679 15.705 -9.398 1.00 96.81 87 MET A C 1
ATOM 654 O O . MET A 1 87 ? -0.646 16.083 -8.847 1.00 96.81 87 MET A O 1
ATOM 658 N N . ALA 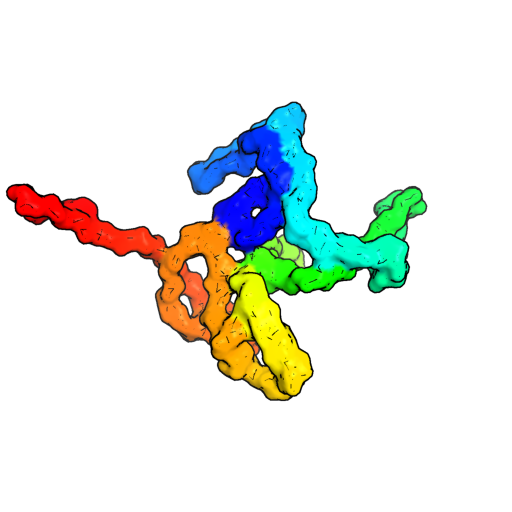A 1 88 ? -2.529 14.860 -8.822 1.00 96.94 88 ALA A N 1
ATOM 659 C CA . ALA A 1 88 ? -2.298 14.215 -7.535 1.00 96.94 88 ALA A CA 1
ATOM 660 C C . ALA A 1 88 ? -2.866 12.791 -7.546 1.00 96.94 88 ALA A C 1
ATOM 662 O O . ALA A 1 88 ? -3.809 12.502 -8.287 1.00 96.94 88 ALA A O 1
ATOM 663 N N . THR A 1 89 ? -2.303 11.928 -6.705 1.00 97.44 89 THR A N 1
ATOM 664 C CA . THR A 1 89 ? -2.751 10.551 -6.485 1.00 97.44 89 THR A CA 1
ATOM 665 C C . THR A 1 89 ? -2.939 10.286 -4.997 1.00 97.44 89 THR A C 1
ATOM 667 O O . THR A 1 89 ? -2.210 10.833 -4.169 1.00 97.44 89 THR A O 1
ATOM 670 N N . ASN A 1 90 ? -3.926 9.457 -4.668 1.00 97.62 90 ASN A N 1
ATOM 671 C CA . ASN A 1 90 ? -4.143 8.941 -3.323 1.00 97.62 90 ASN A CA 1
ATOM 672 C C . ASN A 1 90 ? -4.852 7.584 -3.419 1.00 97.62 90 ASN A C 1
ATOM 674 O O . ASN A 1 90 ? -6.056 7.518 -3.670 1.00 97.62 90 ASN A O 1
ATOM 678 N N . ILE A 1 91 ? -4.085 6.510 -3.273 1.00 98.31 91 ILE A N 1
ATOM 679 C CA . ILE A 1 91 ? -4.537 5.121 -3.335 1.00 98.31 91 ILE A CA 1
ATOM 680 C C . ILE A 1 91 ? -4.480 4.572 -1.909 1.00 98.31 91 ILE A C 1
ATOM 682 O O . ILE A 1 91 ? -3.390 4.550 -1.332 1.00 98.31 91 ILE A O 1
ATOM 686 N N . PRO A 1 92 ? -5.610 4.138 -1.327 1.00 97.88 92 PRO A N 1
ATOM 687 C CA . PRO A 1 92 ? -5.604 3.570 0.010 1.00 97.88 92 PRO A CA 1
ATOM 688 C C . PRO A 1 92 ? -5.041 2.133 0.001 1.00 97.88 92 PRO A C 1
ATOM 690 O O . PRO A 1 92 ? -5.109 1.456 -1.030 1.00 97.88 92 PRO A O 1
ATOM 693 N N . PRO A 1 93 ? -4.488 1.656 1.130 1.00 98.31 93 PRO A N 1
ATOM 694 C CA . PRO A 1 93 ? -3.984 0.289 1.260 1.00 98.31 93 PRO A CA 1
ATOM 695 C C . PRO A 1 93 ? -5.115 -0.746 1.222 1.00 98.31 93 PRO A C 1
ATOM 697 O O . PRO A 1 93 ? -6.259 -0.442 1.562 1.00 98.31 93 PRO A O 1
ATOM 700 N N . HIS A 1 94 ? -4.784 -1.977 0.838 1.00 98.62 94 HIS A N 1
ATOM 701 C CA . HIS A 1 94 ? -5.711 -3.108 0.754 1.00 98.62 94 HIS A CA 1
ATOM 702 C C . HIS A 1 94 ? -5.121 -4.349 1.416 1.00 98.62 94 HIS A C 1
ATOM 704 O O . HIS A 1 94 ? -3.906 -4.492 1.578 1.00 98.62 94 HIS A O 1
ATOM 710 N N . ASN A 1 95 ? -6.001 -5.282 1.764 1.00 98.50 95 ASN A N 1
ATOM 711 C CA . ASN A 1 95 ? -5.601 -6.540 2.362 1.00 98.50 95 ASN A CA 1
ATOM 712 C C . ASN A 1 95 ? -4.894 -7.444 1.336 1.00 98.50 95 ASN A C 1
ATOM 714 O O . ASN A 1 95 ? -5.438 -7.728 0.270 1.00 98.50 95 ASN A O 1
ATOM 718 N N . LEU A 1 96 ? -3.699 -7.941 1.665 1.00 98.00 96 LEU A N 1
ATOM 719 C CA . LEU A 1 96 ? -2.903 -8.788 0.767 1.00 98.00 96 LEU A CA 1
ATOM 720 C C . LEU A 1 96 ? -3.645 -10.059 0.337 1.00 98.00 96 LEU A C 1
ATOM 722 O O . LEU A 1 96 ? -3.575 -10.431 -0.831 1.00 98.00 96 LEU A O 1
ATOM 726 N N . THR A 1 97 ? -4.367 -10.708 1.253 1.00 98.31 97 THR A N 1
ATOM 727 C CA . THR A 1 97 ? -5.106 -11.940 0.952 1.00 98.31 97 THR A CA 1
ATOM 728 C C . THR A 1 97 ? -6.222 -11.674 -0.052 1.00 98.31 97 THR A C 1
ATOM 730 O O . THR A 1 97 ? -6.373 -12.425 -1.010 1.00 98.31 97 THR A O 1
ATOM 733 N N . GLU A 1 98 ? -6.972 -10.584 0.125 1.00 98.44 98 GLU A N 1
ATOM 734 C CA . GLU A 1 98 ? -8.038 -10.193 -0.805 1.00 98.44 98 GLU A CA 1
ATOM 735 C C . GLU A 1 98 ? -7.495 -9.868 -2.198 1.00 98.44 98 GLU A C 1
ATOM 737 O O . GLU A 1 98 ? -8.036 -10.346 -3.195 1.00 98.44 98 GLU A O 1
ATOM 742 N N . ILE A 1 99 ? -6.391 -9.116 -2.277 1.00 98.38 99 ILE A N 1
ATOM 743 C CA . ILE A 1 99 ? -5.767 -8.794 -3.564 1.00 98.38 99 ILE A CA 1
ATOM 744 C C . ILE A 1 99 ? -5.275 -10.065 -4.266 1.00 98.38 99 ILE A C 1
ATOM 746 O O . ILE A 1 99 ? -5.554 -10.244 -5.450 1.00 98.38 99 ILE A O 1
ATOM 750 N N . VAL A 1 100 ? -4.588 -10.970 -3.559 1.00 98.12 100 VAL A N 1
ATOM 751 C CA . VAL A 1 100 ? -4.116 -12.237 -4.146 1.00 98.12 100 VAL A CA 1
ATOM 752 C C . VAL A 1 100 ? -5.290 -13.097 -4.616 1.00 98.12 100 VAL A C 1
ATOM 754 O O . VAL A 1 100 ? -5.244 -13.613 -5.729 1.00 98.12 100 VAL A O 1
ATOM 757 N N . ASN A 1 101 ? -6.367 -13.197 -3.831 1.00 98.38 101 ASN A N 1
ATOM 758 C CA . ASN A 1 101 ? -7.576 -13.917 -4.239 1.00 98.38 101 ASN A CA 1
ATOM 759 C C . ASN A 1 101 ? -8.218 -13.299 -5.491 1.00 98.38 101 ASN A C 1
ATOM 761 O O . ASN A 1 101 ? -8.613 -14.033 -6.392 1.00 98.38 101 ASN A O 1
ATOM 765 N N . GLY A 1 102 ? -8.274 -11.967 -5.584 1.00 98.06 102 GLY A N 1
ATOM 766 C CA . GLY A 1 102 ? -8.748 -11.270 -6.782 1.00 98.06 102 GLY A CA 1
ATOM 767 C C . GLY A 1 102 ? -7.873 -11.541 -8.011 1.00 98.06 102 GLY A C 1
ATOM 768 O O . GLY A 1 102 ? -8.393 -11.770 -9.100 1.00 98.06 102 GLY A O 1
ATOM 769 N N . CYS A 1 103 ? -6.547 -11.586 -7.845 1.00 98.00 103 CYS A N 1
ATOM 770 C CA . CYS A 1 103 ? -5.628 -11.967 -8.919 1.00 98.00 103 CYS A CA 1
ATOM 771 C C . CYS A 1 103 ? -5.825 -13.423 -9.363 1.00 98.00 103 CYS A C 1
ATOM 773 O O . CYS A 1 103 ? -5.856 -13.683 -10.561 1.00 98.00 103 CYS A O 1
ATOM 775 N N . LEU A 1 104 ? -5.981 -14.364 -8.426 1.00 98.25 104 LEU A N 1
ATOM 776 C CA . LEU A 1 104 ? -6.260 -15.770 -8.745 1.00 98.25 104 LEU A CA 1
ATOM 777 C C . LEU A 1 104 ? -7.585 -15.916 -9.503 1.00 98.25 104 LEU A C 1
ATOM 779 O O . LEU A 1 104 ? -7.626 -16.601 -10.521 1.00 98.25 104 LEU A O 1
ATOM 783 N N . ALA A 1 105 ? -8.629 -15.200 -9.080 1.00 98.12 105 ALA A N 1
ATOM 784 C CA . ALA A 1 105 ? -9.907 -15.174 -9.785 1.00 98.12 105 ALA A CA 1
ATOM 785 C C . ALA A 1 105 ? -9.773 -14.624 -11.219 1.00 98.12 105 ALA A C 1
ATOM 787 O O . ALA A 1 105 ? -10.365 -15.179 -12.139 1.00 98.12 105 ALA A O 1
ATOM 788 N N . LEU A 1 106 ? -8.955 -13.584 -11.434 1.00 97.50 106 LEU A N 1
ATOM 789 C CA . LEU A 1 106 ? -8.657 -13.055 -12.775 1.00 97.50 106 LEU A CA 1
ATOM 790 C C . LEU A 1 106 ? -7.851 -14.020 -13.649 1.00 97.50 106 LEU A C 1
ATOM 792 O O . LEU A 1 106 ? -8.010 -14.019 -14.867 1.00 97.50 106 LEU A O 1
ATOM 796 N N . ILE A 1 107 ? -6.980 -14.831 -13.047 1.00 98.00 107 ILE A N 1
ATOM 797 C CA . ILE A 1 107 ? -6.250 -15.885 -13.763 1.00 98.00 107 ILE A CA 1
ATOM 798 C C . ILE A 1 107 ? -7.220 -16.979 -14.227 1.00 98.00 107 ILE A C 1
ATOM 800 O O . ILE A 1 107 ? -7.084 -17.477 -15.343 1.00 98.00 107 ILE A O 1
ATOM 804 N N . GLU A 1 108 ? -8.198 -17.344 -13.393 1.00 97.75 108 GLU A N 1
ATOM 805 C CA . GLU A 1 108 ? -9.233 -18.326 -13.741 1.00 97.75 108 GLU A CA 1
ATOM 806 C C . GLU A 1 108 ? -10.233 -17.786 -14.772 1.00 97.75 108 GLU A C 1
ATOM 808 O O . GLU A 1 108 ? -10.642 -18.514 -15.678 1.00 97.75 108 GLU A O 1
ATOM 813 N N . ASN A 1 109 ? -10.614 -16.513 -14.651 1.00 97.38 109 ASN A N 1
ATOM 814 C CA . ASN A 1 109 ? -11.527 -15.835 -15.561 1.00 97.38 109 ASN A CA 1
ATOM 815 C C . ASN A 1 109 ? -11.089 -14.382 -15.814 1.00 97.38 109 ASN A C 1
ATOM 817 O O . ASN A 1 109 ? -11.329 -13.487 -15.004 1.00 97.38 109 ASN A O 1
ATOM 821 N N . GLY A 1 110 ? -10.502 -14.138 -16.987 1.00 96.94 110 GLY A N 1
ATOM 822 C CA . GLY A 1 110 ? -10.044 -12.807 -17.397 1.00 96.94 110 GLY A CA 1
ATOM 823 C C . GLY A 1 110 ? -11.161 -11.807 -17.722 1.00 96.94 110 GLY A C 1
ATOM 824 O O . GLY A 1 110 ? -10.880 -10.614 -17.810 1.00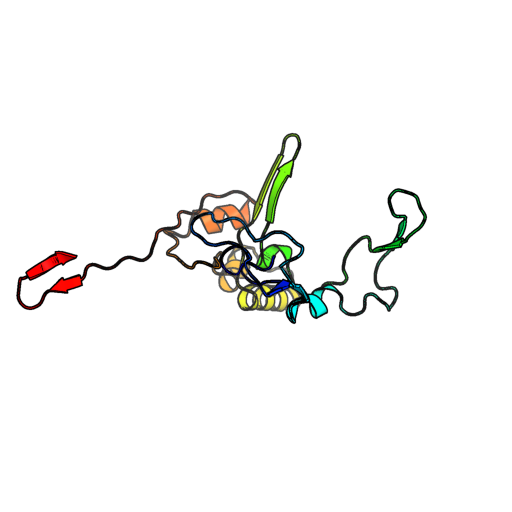 96.94 110 GLY A O 1
ATOM 825 N N . ASP A 1 111 ? -12.409 -12.265 -17.869 1.00 97.19 111 ASP A N 1
ATOM 826 C CA . ASP A 1 111 ? -13.565 -11.425 -18.216 1.00 97.19 111 ASP A CA 1
ATOM 827 C C . ASP A 1 111 ? -14.335 -10.915 -16.983 1.00 97.19 111 ASP A C 1
ATOM 829 O O . ASP A 1 111 ? -15.410 -10.324 -17.123 1.00 97.19 111 ASP A O 1
ATOM 833 N N . LEU A 1 112 ? -13.808 -11.135 -15.769 1.00 97.44 112 LEU A N 1
ATOM 834 C CA . LEU A 1 112 ? -14.442 -10.657 -14.540 1.00 97.44 112 LEU A CA 1
ATOM 835 C C . LEU A 1 112 ? -14.644 -9.141 -14.569 1.00 97.44 112 LEU A C 1
ATOM 837 O O . LEU A 1 112 ? -13.727 -8.344 -14.786 1.00 97.44 112 LEU A O 1
ATOM 841 N N . THR A 1 113 ? -15.869 -8.739 -14.272 1.00 97.50 113 THR A N 1
ATOM 842 C CA . THR A 1 113 ? -16.234 -7.338 -14.119 1.00 97.50 113 THR A CA 1
ATOM 843 C C . THR A 1 113 ? -15.697 -6.772 -12.805 1.00 97.50 113 THR A C 1
ATOM 845 O O . THR A 1 113 ? -15.442 -7.489 -11.838 1.00 97.50 113 THR A O 1
ATOM 848 N N . ILE A 1 114 ? -15.598 -5.442 -12.719 1.00 96.12 114 ILE A N 1
ATOM 849 C CA . ILE A 1 114 ? -15.225 -4.752 -11.470 1.00 96.12 114 ILE A CA 1
ATOM 850 C C . ILE A 1 114 ? -16.175 -5.134 -10.324 1.00 96.12 114 ILE A C 1
ATOM 852 O O . ILE A 1 114 ? -15.746 -5.269 -9.181 1.00 96.12 114 ILE A O 1
ATOM 856 N N . ASP A 1 115 ? -17.458 -5.334 -10.624 1.00 95.56 115 ASP A N 1
ATOM 857 C CA . ASP A 1 115 ? -18.462 -5.701 -9.626 1.00 95.56 115 ASP A CA 1
ATOM 858 C C . ASP A 1 115 ? -18.253 -7.103 -9.061 1.00 95.56 115 ASP A C 1
ATOM 860 O O . ASP A 1 115 ? -18.433 -7.312 -7.862 1.00 95.56 115 ASP A O 1
ATOM 864 N N . GLU A 1 116 ? -17.809 -8.036 -9.898 1.00 97.06 116 GLU A N 1
ATOM 865 C CA . GLU A 1 116 ? -17.427 -9.377 -9.465 1.00 97.06 116 GLU A CA 1
ATOM 866 C C . GLU A 1 116 ? -16.093 -9.352 -8.709 1.00 97.06 116 GLU A C 1
ATOM 868 O O . GLU A 1 116 ? -15.965 -9.992 -7.673 1.00 97.06 116 GLU A O 1
ATOM 873 N N . LEU A 1 117 ? -15.115 -8.540 -9.121 1.00 97.06 117 LEU A N 1
ATOM 874 C CA . LEU A 1 117 ? -13.863 -8.388 -8.362 1.00 97.06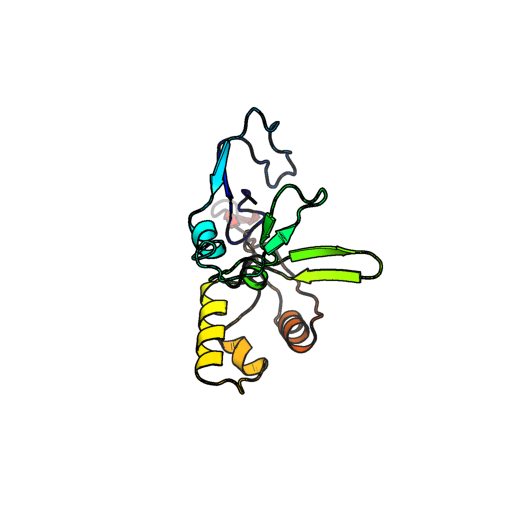 117 LEU A CA 1
ATOM 875 C C . LEU A 1 117 ? -14.093 -7.830 -6.952 1.00 97.06 117 LEU A C 1
ATOM 877 O O . LEU A 1 117 ? -13.406 -8.221 -6.007 1.00 97.06 117 LEU A O 1
ATOM 881 N N . MET A 1 118 ? -15.105 -6.978 -6.779 1.00 96.31 118 MET A N 1
ATOM 882 C CA . MET A 1 118 ? -15.507 -6.450 -5.472 1.00 96.31 118 MET A CA 1
ATOM 883 C C . MET A 1 118 ? -16.094 -7.500 -4.514 1.00 96.31 118 MET A C 1
ATOM 885 O O . MET A 1 118 ? -16.322 -7.185 -3.339 1.00 96.31 118 MET A O 1
ATOM 889 N N . THR A 1 119 ? -16.363 -8.730 -4.965 1.00 96.44 119 THR A N 1
ATOM 890 C CA . THR A 1 119 ? -16.693 -9.835 -4.049 1.00 96.44 119 THR A CA 1
ATOM 891 C C . THR A 1 119 ? -15.451 -10.428 -3.393 1.00 96.44 119 THR A C 1
ATOM 893 O O . THR A 1 119 ? -15.560 -10.988 -2.307 1.00 96.44 119 THR A O 1
ATOM 896 N N . TYR A 1 120 ? -14.285 -10.287 -4.030 1.00 97.81 120 TYR A N 1
ATOM 897 C CA . TYR A 1 120 ? -12.990 -10.727 -3.503 1.00 97.81 120 TYR A CA 1
ATOM 898 C C . TYR A 1 120 ? -12.269 -9.612 -2.744 1.00 97.81 120 TYR A C 1
ATOM 900 O O . TYR A 1 120 ? -11.655 -9.880 -1.716 1.00 97.81 120 TYR A O 1
ATOM 908 N N . ILE A 1 121 ? -12.362 -8.375 -3.244 1.00 97.69 121 ILE A N 1
ATOM 909 C CA . ILE A 1 121 ? -11.738 -7.180 -2.664 1.00 97.69 121 ILE A CA 1
ATOM 910 C C . ILE A 1 121 ? -12.841 -6.317 -2.055 1.00 97.69 121 ILE A C 1
ATOM 912 O O . ILE A 1 121 ? -13.562 -5.597 -2.753 1.00 97.69 121 ILE A O 1
ATOM 916 N N . THR A 1 122 ? -13.015 -6.429 -0.743 1.00 95.50 122 THR A N 1
ATOM 917 C CA . THR A 1 122 ? -14.189 -5.882 -0.054 1.00 95.50 122 THR A CA 1
ATOM 918 C C . THR A 1 122 ? -14.094 -4.374 0.161 1.00 95.50 122 THR A C 1
ATOM 920 O O . THR A 1 122 ? -15.117 -3.677 0.139 1.00 95.50 122 THR A O 1
ATOM 923 N N . GLY A 1 123 ? -12.875 -3.863 0.312 1.00 96.31 123 GLY A N 1
ATOM 924 C CA . GLY A 1 123 ? -12.579 -2.451 0.488 1.00 96.31 123 GLY A CA 1
ATOM 925 C C . GLY A 1 123 ? -11.124 -2.213 0.904 1.00 96.31 123 GLY A C 1
ATOM 926 O O . GLY A 1 123 ? -10.319 -3.144 0.942 1.00 96.31 123 GLY A O 1
ATOM 927 N N . PRO A 1 124 ? -10.771 -0.962 1.235 1.00 97.69 124 PRO A N 1
ATOM 928 C CA . PRO A 1 124 ? -9.466 -0.654 1.805 1.00 97.69 124 PRO A CA 1
ATOM 929 C C . PRO A 1 124 ? -9.250 -1.238 3.209 1.00 97.69 124 PRO A C 1
ATOM 931 O O . PRO A 1 124 ? -10.190 -1.337 3.997 1.00 97.69 124 PRO A O 1
ATOM 934 N N . ASP A 1 125 ? -7.992 -1.529 3.542 1.00 98.12 125 ASP A N 1
ATOM 935 C CA . ASP A 1 125 ? -7.544 -2.076 4.831 1.00 98.12 125 ASP A CA 1
ATOM 936 C C . ASP A 1 125 ? -6.461 -1.165 5.435 1.00 98.12 125 ASP A C 1
ATOM 938 O O . ASP A 1 125 ? -5.287 -1.222 5.058 1.00 98.12 125 ASP A O 1
ATOM 942 N N . PHE A 1 126 ? -6.865 -0.270 6.342 1.00 97.88 126 PHE A N 1
ATOM 943 C CA . PHE A 1 126 ? -5.977 0.728 6.941 1.00 97.88 126 PHE A CA 1
ATOM 944 C C . PHE A 1 126 ? -5.136 0.142 8.087 1.00 97.88 126 PHE A C 1
ATOM 946 O O . PHE A 1 126 ? -5.673 -0.584 8.924 1.00 97.88 126 PHE A O 1
ATOM 953 N N . PRO A 1 127 ? -3.846 0.519 8.216 1.00 97.31 127 PRO A N 1
ATOM 954 C CA . PRO A 1 127 ? -2.977 0.033 9.296 1.00 97.31 127 PRO A CA 1
ATOM 955 C C . PRO A 1 127 ? -3.491 0.353 10.708 1.00 97.31 127 PRO A C 1
ATOM 957 O O . PRO A 1 127 ? -3.214 -0.381 11.650 1.00 97.31 127 PRO A O 1
ATOM 960 N N . THR A 1 128 ? -4.248 1.440 10.859 1.00 96.62 128 THR A N 1
ATOM 961 C CA . THR A 1 128 ? -4.793 1.918 12.138 1.00 96.62 128 THR A CA 1
ATOM 962 C C . THR A 1 128 ? -6.203 1.397 12.437 1.00 96.62 128 THR A C 1
ATOM 964 O O . THR A 1 128 ? -6.783 1.738 13.469 1.00 96.62 128 THR A O 1
ATOM 967 N N . GLY A 1 129 ? -6.776 0.578 11.550 1.00 95.62 129 GLY A N 1
ATOM 968 C CA . GLY A 1 129 ? -8.163 0.130 11.646 1.00 95.62 129 GLY A CA 1
ATOM 969 C C . GLY A 1 129 ? -9.176 1.262 11.427 1.00 95.62 129 GLY A C 1
ATOM 970 O O . GLY A 1 129 ? -8.976 2.154 10.604 1.00 95.62 129 GLY A O 1
ATOM 971 N N . GLY A 1 130 ? -10.296 1.209 12.154 1.00 95.25 130 GLY A N 1
ATOM 972 C CA . GLY A 1 130 ? -11.417 2.146 12.024 1.00 95.25 130 GLY A CA 1
ATOM 973 C C . GLY A 1 130 ? -12.650 1.533 11.356 1.00 95.25 130 GLY A C 1
ATOM 974 O O . GLY A 1 130 ? -12.695 0.344 11.047 1.00 95.25 130 GLY A O 1
ATOM 975 N N . ILE A 1 131 ? -13.686 2.351 11.179 1.00 96.88 131 ILE A N 1
ATOM 976 C CA . ILE A 1 131 ? -14.977 1.952 10.607 1.00 96.88 131 ILE A CA 1
ATOM 977 C C . ILE A 1 131 ? -15.225 2.772 9.345 1.00 96.88 131 ILE A C 1
ATOM 979 O O . ILE A 1 131 ? -15.327 3.999 9.406 1.00 96.88 131 ILE A O 1
ATOM 983 N N . ILE A 1 132 ? -15.367 2.105 8.201 1.00 96.81 132 ILE A N 1
ATOM 984 C CA . ILE A 1 132 ? -15.773 2.757 6.955 1.00 96.81 132 ILE A CA 1
ATOM 985 C C . ILE A 1 132 ? -17.300 2.881 6.927 1.00 96.81 132 ILE A C 1
ATOM 987 O O . ILE A 1 132 ? -18.022 1.889 7.029 1.00 96.81 132 ILE A O 1
ATOM 991 N N . ASN A 1 133 ? -17.803 4.108 6.777 1.00 93.00 133 ASN A N 1
ATOM 992 C CA . ASN A 1 133 ? -19.237 4.376 6.704 1.00 93.00 133 ASN A CA 1
ATOM 993 C C . ASN A 1 133 ? -19.730 4.325 5.257 1.00 93.00 133 ASN A C 1
ATOM 995 O O . ASN A 1 133 ? -19.485 5.239 4.469 1.00 93.00 133 ASN A O 1
ATOM 999 N N . GLY A 1 134 ? -20.501 3.284 4.949 1.00 90.69 134 GLY A N 1
ATOM 1000 C CA . GLY A 1 134 ? -21.104 3.086 3.635 1.00 90.69 134 GLY A CA 1
ATOM 1001 C C . GLY A 1 134 ? -20.129 2.539 2.589 1.00 90.69 134 GLY A C 1
ATOM 1002 O O . GLY A 1 134 ? -18.914 2.561 2.755 1.00 90.69 134 GLY A O 1
ATOM 1003 N N . ARG A 1 135 ? -20.688 2.023 1.487 1.00 93.69 135 ARG A N 1
ATOM 1004 C CA . ARG A 1 135 ? -19.930 1.341 0.420 1.00 93.69 135 ARG A CA 1
ATOM 1005 C C . ARG A 1 135 ? -19.937 2.087 -0.920 1.00 93.69 135 ARG A C 1
ATOM 1007 O O . ARG A 1 135 ? -19.141 1.776 -1.798 1.00 93.69 135 ARG A O 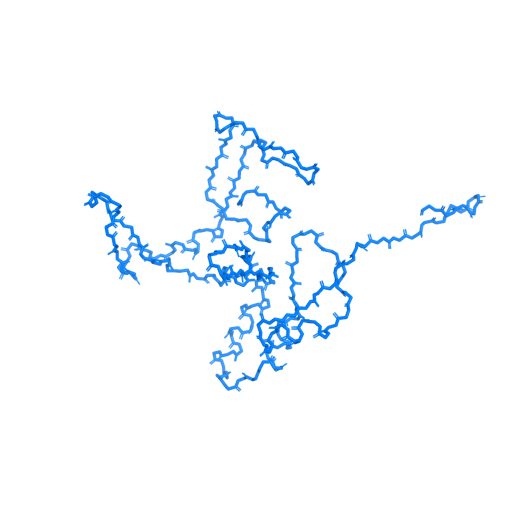1
ATOM 1014 N N . SER A 1 136 ? -20.798 3.094 -1.080 1.00 95.12 136 SER A N 1
ATOM 1015 C CA . SER A 1 136 ? -20.965 3.830 -2.344 1.00 95.12 136 SER A CA 1
ATOM 1016 C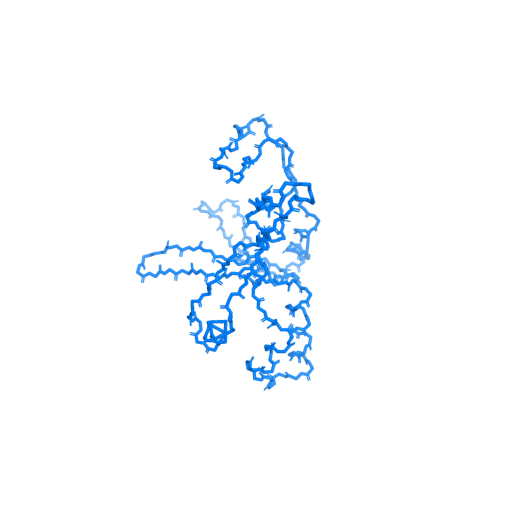 C . SER A 1 136 ? -19.671 4.491 -2.823 1.00 95.12 136 SER A C 1
ATOM 1018 O O . SER A 1 136 ? -19.340 4.396 -4.002 1.00 95.12 136 SER A O 1
ATOM 1020 N N . GLY A 1 137 ? -18.910 5.097 -1.907 1.00 94.94 137 GLY A N 1
ATOM 1021 C CA . GLY A 1 137 ? -17.627 5.727 -2.213 1.00 94.94 137 GLY A CA 1
ATOM 1022 C C . GLY A 1 137 ? -16.565 4.748 -2.710 1.00 94.94 137 GLY A C 1
ATOM 1023 O O . GLY A 1 137 ? -15.840 5.065 -3.649 1.00 94.94 137 GLY A O 1
ATOM 1024 N N . ILE A 1 138 ? -16.522 3.543 -2.131 1.00 96.31 138 ILE A N 1
ATOM 1025 C CA . ILE A 1 138 ? -15.620 2.461 -2.551 1.00 96.31 138 ILE A CA 1
ATOM 1026 C C . ILE A 1 138 ? -15.985 2.000 -3.965 1.00 96.31 138 ILE A C 1
ATOM 1028 O O . ILE A 1 138 ? -15.134 1.984 -4.849 1.00 96.31 138 ILE A O 1
ATOM 1032 N N . VAL A 1 139 ? -17.267 1.700 -4.204 1.00 96.62 139 VAL A N 1
ATOM 1033 C CA . VAL A 1 139 ? -17.759 1.249 -5.519 1.00 96.62 139 VAL A CA 1
ATOM 1034 C C . VAL A 1 139 ? -17.457 2.283 -6.604 1.00 96.62 139 VAL A C 1
ATOM 1036 O O . VAL A 1 139 ? -16.980 1.937 -7.685 1.00 96.62 139 VAL A O 1
ATOM 1039 N N . GLN A 1 140 ? -17.699 3.564 -6.318 1.00 97.00 140 GLN A N 1
ATOM 1040 C CA . GLN A 1 140 ? -17.394 4.649 -7.247 1.00 97.00 140 GLN A CA 1
ATOM 1041 C C . GLN A 1 140 ? -15.888 4.749 -7.523 1.00 97.00 140 GLN A C 1
ATOM 1043 O O . GLN A 1 140 ? -15.492 4.861 -8.687 1.00 97.00 140 GLN A O 1
ATOM 1048 N N . ALA A 1 141 ? -15.059 4.669 -6.476 1.00 97.38 141 ALA A N 1
ATOM 1049 C CA . ALA A 1 141 ? -13.606 4.713 -6.598 1.00 97.38 141 ALA A CA 1
ATOM 1050 C C . ALA A 1 141 ? -13.074 3.568 -7.463 1.00 97.38 141 ALA A C 1
ATOM 1052 O O . ALA A 1 141 ? -12.276 3.819 -8.359 1.00 97.38 141 ALA A O 1
ATOM 1053 N N . TYR A 1 142 ? -13.555 2.341 -7.272 1.00 97.44 142 TYR A N 1
ATOM 1054 C CA . TYR A 1 142 ? -13.098 1.198 -8.062 1.00 97.44 142 TYR A CA 1
ATOM 1055 C C . TYR A 1 142 ? -13.558 1.247 -9.519 1.00 97.44 142 TYR A C 1
ATOM 1057 O O . TYR A 1 142 ? -12.783 0.913 -10.409 1.00 97.44 142 TYR A O 1
ATOM 1065 N N . ARG A 1 143 ? -14.778 1.720 -9.796 1.00 96.69 143 ARG A N 1
ATOM 1066 C CA . ARG A 1 143 ? -15.275 1.824 -11.179 1.00 96.69 143 ARG A CA 1
ATOM 1067 C C . ARG A 1 143 ? -14.664 2.980 -11.971 1.00 96.69 143 ARG A C 1
ATOM 1069 O O . ARG A 1 143 ? -14.593 2.899 -13.192 1.00 96.69 143 ARG A O 1
ATOM 1076 N N . THR A 1 144 ? -14.288 4.075 -11.306 1.00 97.44 144 THR A N 1
ATOM 1077 C CA . THR A 1 144 ? -13.939 5.343 -11.985 1.00 97.44 144 THR A CA 1
ATOM 1078 C C . THR A 1 144 ? -12.547 5.882 -11.661 1.00 97.44 144 THR A C 1
ATOM 1080 O O . THR A 1 144 ? -12.112 6.859 -12.268 1.00 97.44 144 THR A O 1
ATOM 1083 N N . GLY A 1 145 ? -11.860 5.304 -10.676 1.00 96.25 145 GLY A N 1
ATOM 1084 C CA . GLY A 1 145 ? -10.609 5.827 -10.124 1.00 96.25 145 GLY A CA 1
ATOM 1085 C C . GLY A 1 145 ? -10.784 7.029 -9.186 1.00 96.25 145 GLY A C 1
ATOM 1086 O O . GLY A 1 145 ? -9.789 7.571 -8.708 1.00 96.25 145 GLY A O 1
ATOM 1087 N N . ARG A 1 146 ? -12.019 7.484 -8.910 1.00 96.56 146 ARG A N 1
ATOM 1088 C CA . ARG A 1 146 ? -12.305 8.609 -8.001 1.00 96.56 146 ARG A CA 1
ATOM 1089 C C . ARG A 1 146 ? -13.491 8.300 -7.093 1.00 96.56 146 ARG A C 1
ATOM 1091 O O . ARG A 1 146 ? -14.547 7.885 -7.556 1.00 96.56 146 ARG A O 1
ATOM 1098 N N . GLY A 1 147 ? -13.347 8.562 -5.802 1.00 96.12 147 GLY A N 1
ATOM 1099 C CA . GLY A 1 147 ? -14.423 8.406 -4.826 1.00 96.12 147 GLY A CA 1
ATOM 1100 C C . GLY A 1 147 ? -14.006 8.929 -3.458 1.00 96.12 147 GLY A C 1
ATOM 1101 O O . GLY A 1 147 ? -12.825 9.174 -3.216 1.00 96.12 147 GLY A O 1
ATOM 1102 N N . SER A 1 148 ? -14.984 9.110 -2.575 1.00 96.06 148 SER A N 1
ATOM 1103 C CA . SER A 1 148 ? -14.767 9.596 -1.209 1.00 96.06 148 SER A CA 1
ATOM 1104 C C . SER A 1 148 ? -15.160 8.523 -0.207 1.00 96.06 148 SER A C 1
ATOM 1106 O O . SER A 1 148 ? -16.273 8.004 -0.263 1.00 96.06 148 SER A O 1
ATOM 1108 N N . ILE A 1 149 ? -14.264 8.208 0.726 1.00 95.69 149 ILE A N 1
ATOM 1109 C CA . ILE A 1 149 ? -14.476 7.190 1.759 1.00 95.69 149 ILE A CA 1
ATOM 1110 C C . ILE A 1 149 ? -14.457 7.885 3.119 1.00 95.69 149 ILE A C 1
ATOM 1112 O O . ILE A 1 149 ? -13.503 8.586 3.448 1.00 95.69 149 ILE A O 1
ATOM 1116 N N . TYR A 1 150 ? -15.516 7.697 3.906 1.00 96.31 150 TYR A N 1
ATOM 1117 C CA . TYR A 1 150 ? -15.625 8.265 5.247 1.00 96.31 150 TYR A CA 1
ATOM 1118 C C . TYR A 1 150 ? -15.189 7.235 6.284 1.00 96.31 150 TYR A C 1
ATOM 1120 O O . TYR A 1 150 ? -15.869 6.227 6.477 1.00 96.31 150 TYR A O 1
ATOM 1128 N N . VAL A 1 151 ? -14.088 7.512 6.978 1.00 96.75 151 VAL A N 1
ATOM 1129 C CA . VAL A 1 151 ? -13.566 6.670 8.061 1.00 96.75 151 VAL A CA 1
ATOM 1130 C C . VAL A 1 151 ? -13.939 7.292 9.407 1.00 96.75 151 VAL A C 1
ATOM 1132 O O . VAL A 1 151 ? -13.795 8.497 9.603 1.00 96.75 151 VAL A O 1
ATOM 1135 N N . ARG A 1 152 ? -14.450 6.479 10.333 1.00 97.31 152 ARG A N 1
ATOM 1136 C CA . ARG A 1 152 ? -14.825 6.865 11.699 1.00 97.31 152 ARG A CA 1
ATOM 1137 C C . ARG A 1 152 ? -14.037 6.036 12.707 1.00 97.31 152 ARG A C 1
ATOM 1139 O O . ARG A 1 152 ? -13.802 4.850 12.486 1.00 97.31 152 ARG A O 1
ATOM 1146 N N . ALA A 1 153 ? -13.667 6.654 13.824 1.00 97.12 153 ALA A N 1
ATOM 1147 C CA . ALA A 1 153 ? -13.087 5.944 14.955 1.00 97.12 153 ALA A CA 1
ATOM 1148 C C . ALA A 1 153 ? -14.076 4.921 15.539 1.00 97.12 153 ALA A C 1
ATOM 1150 O O . ALA A 1 153 ? -15.291 5.136 15.541 1.00 97.12 153 ALA A O 1
ATOM 1151 N N . LYS A 1 154 ? -13.548 3.810 16.053 1.00 96.19 154 LYS A N 1
ATOM 1152 C CA . LYS A 1 154 ? -14.325 2.894 16.885 1.00 96.19 154 LYS A CA 1
ATOM 1153 C C . LYS A 1 154 ? -14.378 3.475 18.298 1.00 96.19 154 LYS A C 1
ATOM 1155 O O . LYS A 1 154 ? -13.332 3.716 18.887 1.00 96.19 154 LYS A O 1
ATOM 1160 N N . ALA A 1 155 ? -15.582 3.697 18.806 1.00 95.06 155 ALA A N 1
ATOM 1161 C CA . ALA A 1 155 ? -15.837 4.144 20.169 1.00 95.06 155 ALA A CA 1
ATOM 1162 C C . ALA A 1 155 ? -17.056 3.391 20.709 1.00 95.06 155 ALA A C 1
ATOM 1164 O O . ALA A 1 155 ? -17.960 3.049 19.940 1.00 95.06 155 ALA A O 1
ATOM 1165 N N . GLU A 1 156 ? -17.065 3.139 22.008 1.00 94.56 156 GLU A N 1
ATOM 1166 C CA . GLU A 1 156 ? -18.193 2.578 22.746 1.00 94.56 156 GLU A CA 1
ATOM 1167 C C . GLU A 1 156 ? -18.454 3.435 23.985 1.00 94.56 156 GLU A C 1
ATOM 1169 O O . GLU A 1 156 ? -17.589 4.213 24.378 1.00 94.56 156 GLU A O 1
ATOM 1174 N N . VAL A 1 157 ? -19.668 3.349 24.528 1.00 94.50 157 VAL A N 1
ATOM 1175 C CA . VAL A 1 157 ? -20.054 4.041 25.763 1.00 94.50 157 VAL A CA 1
ATOM 1176 C C . VAL A 1 157 ? -20.053 3.005 26.874 1.00 94.50 157 VAL A C 1
ATOM 1178 O O . VAL A 1 157 ? -20.742 1.988 26.758 1.00 94.50 157 VAL A O 1
ATOM 1181 N N . GLU A 1 158 ? -19.303 3.262 27.936 1.00 92.69 158 GLU A N 1
ATOM 1182 C CA . GLU A 1 158 ? -19.271 2.420 29.127 1.00 92.69 158 GLU A CA 1
ATOM 1183 C C . GLU A 1 158 ? -20.159 3.024 30.216 1.00 92.69 158 GLU A C 1
ATOM 1185 O O . GLU A 1 158 ? -20.151 4.232 30.453 1.00 92.69 158 GLU A O 1
ATOM 1190 N N . VAL A 1 159 ? -20.944 2.182 30.892 1.00 92.12 159 VAL A N 1
ATOM 1191 C CA . VAL A 1 159 ? -21.827 2.607 31.986 1.00 92.12 159 VAL A CA 1
ATOM 1192 C C . VAL A 1 159 ? -21.317 2.021 33.296 1.00 92.12 159 VAL A C 1
ATOM 1194 O O . VAL A 1 159 ? -21.174 0.807 33.423 1.00 92.12 159 VAL A O 1
ATOM 1197 N N . ASP A 1 160 ? -21.066 2.873 34.288 1.00 89.44 160 ASP A N 1
ATOM 1198 C CA . ASP A 1 160 ? -20.677 2.435 35.629 1.00 89.44 160 ASP A CA 1
ATOM 1199 C C . ASP A 1 160 ? -21.880 1.815 36.363 1.00 89.44 160 ASP A C 1
ATOM 1201 O O . ASP A 1 160 ? -22.856 2.498 36.685 1.00 89.44 160 ASP A O 1
ATOM 1205 N N . ASP A 1 161 ? -21.779 0.523 36.686 1.00 85.75 161 ASP A N 1
ATOM 1206 C CA . ASP A 1 161 ? -22.845 -0.265 37.325 1.00 85.75 161 ASP A CA 1
ATOM 1207 C C . ASP A 1 161 ? -23.329 0.291 38.679 1.00 85.75 161 ASP A C 1
ATOM 1209 O O . ASP A 1 161 ? -24.429 -0.032 39.132 1.00 85.75 161 ASP A O 1
ATOM 1213 N N . LYS A 1 162 ? -22.516 1.098 39.375 1.00 84.38 162 LYS A N 1
ATOM 1214 C CA . LYS A 1 162 ? -22.824 1.606 40.724 1.00 84.38 162 LYS A CA 1
ATOM 1215 C C . LYS A 1 162 ? -23.409 3.011 40.709 1.00 84.38 162 LYS A C 1
ATOM 1217 O O . LYS A 1 162 ? -24.236 3.337 41.559 1.00 84.38 162 LYS A O 1
ATOM 1222 N N . SER A 1 163 ? -22.935 3.859 39.807 1.00 84.44 163 SER A N 1
ATOM 1223 C CA . SER A 1 163 ? -23.278 5.282 39.742 1.00 84.44 163 SER A CA 1
ATOM 1224 C C . SER A 1 163 ? -24.186 5.636 38.568 1.00 84.44 163 SER A C 1
ATOM 1226 O O . SER A 1 163 ? -24.726 6.742 38.551 1.00 84.44 163 SER A O 1
ATOM 1228 N N . GLY A 1 164 ? -24.360 4.723 37.605 1.00 81.56 164 GLY A N 1
ATOM 1229 C CA . GLY A 1 164 ? -25.131 4.949 36.382 1.00 81.56 164 GLY A CA 1
ATOM 1230 C C . GLY A 1 164 ? -24.543 6.039 35.483 1.00 81.56 164 GLY A C 1
ATOM 1231 O O . GLY A 1 164 ? -25.265 6.600 34.663 1.00 81.56 164 GLY A O 1
ATOM 1232 N N . ARG A 1 165 ? -23.267 6.401 35.677 1.00 80.38 165 ARG A N 1
ATOM 1233 C CA . ARG A 1 165 ? -22.577 7.402 34.857 1.00 80.38 165 ARG A CA 1
ATOM 1234 C C . ARG A 1 165 ? -22.043 6.760 33.584 1.00 80.38 165 ARG A C 1
ATOM 1236 O O . ARG A 1 165 ? -21.472 5.678 33.643 1.00 80.38 165 ARG A O 1
ATOM 1243 N N . GLU A 1 166 ? -22.219 7.465 32.474 1.00 84.81 166 GLU A N 1
ATOM 1244 C CA . GLU A 1 166 ? -21.699 7.099 31.157 1.00 84.81 166 GLU A CA 1
ATOM 1245 C C . GLU A 1 166 ? -20.326 7.759 30.945 1.00 84.81 166 GLU A C 1
ATOM 1247 O O . GLU A 1 166 ? -20.164 8.949 31.250 1.00 84.81 166 GLU A O 1
ATOM 1252 N N . THR A 1 167 ? -19.352 7.004 30.437 1.00 65.50 167 THR A N 1
ATOM 1253 C CA . THR A 1 167 ? -18.025 7.484 30.006 1.00 65.50 167 THR A CA 1
ATOM 1254 C C . THR A 1 167 ? -17.630 6.909 28.660 1.00 65.50 167 THR A C 1
ATOM 1256 O O . THR A 1 167 ? -18.048 5.768 28.363 1.00 65.50 167 THR A O 1
#

InterPro domains:
  IPR002205 DNA topoisomerase, type IIA, domain A [PF00521] (1-160)
  IPR002205 DNA topoisomerase, type IIA, domain A [PS52040] (1-167)
  IPR002205 DNA topoisomerase, type IIA, domain A [SM00434] (1-167)
  IPR013758 DNA topoisomerase, type IIA, domain A, alpha-beta [G3DSA:3.90.199.10] (1-144)
  IPR013760 DNA topoisomerase, type IIA-like domain superfamily [SSF56719] (1-158)
  IPR050220 Type II DNA Topoisomerases [PTHR43493] (1-166)

Foldseek 3Di:
DCDLQQFVDDQKPKDAAPADPVGGHGDDPVGMDIDTDPQNCQQQPCVVVPPADWDADPVRPDIDGPGTPHPFPRCQQGPDWDDDVPDTDTHAHFDRQLVVVLVVVCVVPVPDDLVNSCVSGVAGDGSVDFDWDDCPQRSCCSVPVGGDIDTHHDDDWDADPPPRDID

pLDDT: mean 96.14, std 3.71, range [65.5, 98.62]

Radius of gyration: 20.81 Å; chains: 1; bounding box: 54×38×59 Å